Protein AF-A0A9W3ALM2-F1 (afdb_monomer)

Organism: Biomphalaria glabrata (NCBI:txid6526)

Solvent-accessible surface area (backbone atoms only — not comparable to full-atom values): 6480 Å² total; per-residue (Å²): 86,79,39,72,69,48,78,42,68,68,46,80,40,71,68,48,78,40,70,44,38,39,30,51,30,40,39,28,49,32,40,41,30,49,30,39,40,30,51,28,40,39,31,49,32,38,40,29,50,29,39,40,30,50,31,40,40,30,49,31,39,39,32,49,32,38,41,31,50,29,40,40,30,47,32,39,39,31,48,31,39,36,32,49,32,37,38,32,47,32,41,37,30,47,32,39,40,30,48,32,39,41,30,50,32,42,41,30,50,30,42,36,34,66,34,37,40,30,49,32,38,41,30,50,38,79,47,68,78,40,77,51,69,63,73,47,65,76,38,73,47,77,52,123

Radius of gyration: 14.18 Å; Cα contacts (8 Å, |Δi|>4): 458; chains: 1; bounding box: 38×23×38 Å

Foldseek 3Di:
DEEAEAEEAEDAEAEAEEQEAEYAYYAYAYYEYAYYEYQEYEYAYYHYAEYEYAEYAYAYYEYAEAEYAEYEYAEYEYAEYEYAEYAYAYYHYAYAEYAEYAYAEAYYAEHEYQDAEYAEYHYAYYYYNYYDYDHDYNYYDHND

Sequence (144 aa):
MICDTMICDTMICDTIICDTVICDTIICDTMICDTIICDTIICDTVICDTIICDTIICDTVIFDTMICDTVICDTMICDTMRCDTVICDTMRCDTMICDTVICDTMIYDTIRCDTMICDTVICDTMVCDTARKEVRFKFCITQC

Structure (mmCIF, N/CA/C/O backbone):
data_AF-A0A9W3ALM2-F1
#
_entry.id   AF-A0A9W3ALM2-F1
#
loop_
_atom_site.group_PDB
_atom_site.id
_atom_site.type_symbol
_atom_site.label_atom_id
_atom_site.label_alt_id
_atom_site.label_comp_id
_atom_site.label_asym_id
_atom_site.label_entity_id
_atom_site.label_seq_id
_atom_site.pdbx_PDB_ins_code
_atom_site.Cartn_x
_atom_site.Cartn_y
_atom_site.Cartn_z
_atom_site.occupancy
_atom_site.B_iso_or_equiv
_atom_site.auth_seq_id
_atom_site.auth_comp_id
_atom_site.auth_asym_id
_atom_site.auth_atom_id
_atom_site.pdbx_PDB_model_num
ATOM 1 N N . MET A 1 1 ? 3.581 5.998 -13.821 1.00 80.38 1 MET A N 1
ATOM 2 C CA . MET A 1 1 ? 4.117 4.668 -14.181 1.00 80.38 1 MET A CA 1
ATOM 3 C C . MET A 1 1 ? 2.951 3.769 -14.550 1.00 80.38 1 MET A C 1
ATOM 5 O O . MET A 1 1 ? 1.976 3.785 -13.819 1.00 80.38 1 MET A O 1
ATOM 9 N N . ILE A 1 2 ? 3.018 3.050 -15.673 1.00 88.94 2 ILE A N 1
ATOM 10 C CA . ILE A 1 2 ? 1.981 2.080 -16.062 1.00 88.94 2 ILE A CA 1
ATOM 11 C C . ILE A 1 2 ? 2.661 0.729 -16.254 1.00 88.94 2 ILE A C 1
ATOM 13 O O . ILE A 1 2 ? 3.680 0.679 -16.951 1.00 88.94 2 ILE A O 1
ATOM 17 N N . CYS A 1 3 ? 2.147 -0.325 -15.625 1.00 89.19 3 CYS A N 1
ATOM 18 C CA . CYS A 1 3 ? 2.712 -1.661 -15.745 1.00 89.19 3 CYS A CA 1
ATOM 19 C C . CYS A 1 3 ? 1.645 -2.760 -15.750 1.00 89.19 3 CYS A C 1
ATOM 21 O O . CYS A 1 3 ? 0.935 -2.931 -14.775 1.00 89.19 3 CYS A O 1
ATOM 23 N N . ASP A 1 4 ? 1.563 -3.556 -16.816 1.00 90.62 4 ASP A N 1
ATOM 24 C CA . ASP A 1 4 ? 0.608 -4.675 -16.842 1.00 90.62 4 ASP A CA 1
ATOM 25 C C . ASP A 1 4 ? 0.984 -5.711 -15.768 1.00 90.62 4 ASP A C 1
ATOM 27 O O . ASP A 1 4 ? 0.171 -6.163 -14.971 1.00 90.62 4 ASP A O 1
ATOM 31 N N . THR A 1 5 ? 2.259 -6.094 -15.698 1.00 92.56 5 THR A N 1
ATOM 32 C CA . THR A 1 5 ? 2.726 -7.039 -14.681 1.00 92.56 5 THR A CA 1
ATOM 33 C C . THR A 1 5 ? 4.163 -6.744 -14.287 1.00 92.56 5 THR A C 1
ATOM 35 O O . THR A 1 5 ? 5.049 -6.654 -15.140 1.00 92.56 5 THR A O 1
ATOM 38 N N . MET A 1 6 ? 4.404 -6.641 -12.985 1.00 90.62 6 MET A N 1
ATOM 39 C CA . MET A 1 6 ? 5.727 -6.572 -12.381 1.00 90.62 6 MET A CA 1
ATOM 40 C C . MET A 1 6 ? 5.935 -7.803 -11.500 1.00 90.62 6 MET A C 1
ATOM 42 O O . MET A 1 6 ? 5.142 -8.056 -10.599 1.00 90.62 6 MET A O 1
ATOM 46 N N . ILE A 1 7 ? 7.009 -8.554 -11.753 1.00 93.25 7 ILE A N 1
ATOM 47 C CA . ILE A 1 7 ? 7.437 -9.666 -10.898 1.00 93.25 7 ILE A CA 1
ATOM 48 C C . ILE A 1 7 ? 8.891 -9.434 -10.516 1.00 93.25 7 ILE A C 1
ATOM 50 O O . ILE A 1 7 ? 9.730 -9.250 -11.405 1.00 93.25 7 ILE A O 1
ATOM 54 N N . CYS A 1 8 ? 9.191 -9.433 -9.221 1.00 91.19 8 CYS A N 1
ATOM 55 C CA . CYS A 1 8 ? 10.543 -9.197 -8.738 1.00 91.19 8 CYS A CA 1
ATOM 56 C C . CYS A 1 8 ? 10.832 -9.882 -7.401 1.00 91.19 8 CYS A C 1
ATOM 58 O O . CYS A 1 8 ? 10.010 -9.849 -6.504 1.00 91.19 8 CYS A O 1
ATOM 60 N N . ASP A 1 9 ? 12.027 -10.440 -7.214 1.00 94.19 9 ASP A N 1
ATOM 61 C CA . ASP A 1 9 ? 12.402 -10.962 -5.889 1.00 94.19 9 ASP A CA 1
ATOM 62 C C . ASP A 1 9 ? 12.575 -9.794 -4.898 1.00 94.19 9 ASP A C 1
ATOM 64 O O . ASP A 1 9 ? 12.051 -9.785 -3.786 1.00 94.19 9 ASP A O 1
ATOM 68 N N . THR A 1 10 ? 13.293 -8.751 -5.323 1.00 93.94 10 THR A N 1
ATOM 69 C CA . THR A 1 10 ? 13.536 -7.566 -4.501 1.00 93.94 10 THR A CA 1
ATOM 70 C C . THR A 1 10 ? 13.480 -6.296 -5.335 1.00 93.94 10 THR A C 1
ATOM 72 O O . THR A 1 10 ? 14.113 -6.194 -6.389 1.00 93.94 10 THR A O 1
ATOM 75 N N . MET A 1 11 ? 12.788 -5.292 -4.812 1.00 91.94 11 MET A N 1
ATOM 76 C CA . MET A 1 11 ? 12.734 -3.934 -5.342 1.00 91.94 11 MET A CA 1
ATOM 77 C C . MET A 1 11 ? 13.116 -2.940 -4.247 1.00 91.94 11 MET A C 1
ATOM 79 O O . MET A 1 11 ? 12.540 -2.937 -3.163 1.00 91.94 11 MET A O 1
ATOM 83 N N . ILE A 1 12 ? 14.123 -2.114 -4.534 1.00 93.25 12 ILE A N 1
ATOM 84 C CA . ILE A 1 12 ? 14.650 -1.103 -3.614 1.00 93.25 12 ILE A CA 1
ATOM 85 C C . ILE A 1 12 ? 14.607 0.240 -4.325 1.00 93.25 12 ILE A C 1
ATOM 87 O O . ILE A 1 12 ? 15.116 0.359 -5.443 1.00 93.25 12 ILE A O 1
ATOM 91 N N . CYS A 1 13 ? 13.992 1.236 -3.699 1.00 90.81 13 CYS A N 1
ATOM 92 C CA . CYS A 1 13 ? 13.882 2.584 -4.242 1.00 90.81 13 CYS A CA 1
ATOM 93 C C . CYS A 1 13 ? 14.052 3.625 -3.135 1.00 90.81 13 CYS A C 1
ATOM 95 O O . CYS A 1 13 ? 13.237 3.689 -2.228 1.00 90.81 13 CYS A O 1
ATOM 97 N N . ASP A 1 14 ? 15.040 4.511 -3.243 1.00 91.81 14 ASP A N 1
ATOM 98 C CA . ASP A 1 14 ? 15.180 5.602 -2.268 1.00 91.81 14 ASP A CA 1
ATOM 99 C C . ASP A 1 14 ? 13.978 6.560 -2.353 1.00 91.81 14 ASP A C 1
ATOM 101 O O . ASP A 1 14 ? 13.401 6.984 -1.358 1.00 91.81 14 ASP A O 1
ATOM 105 N N . THR A 1 15 ? 13.564 6.940 -3.563 1.00 92.44 15 THR A N 1
ATOM 106 C CA . THR A 1 15 ? 12.455 7.883 -3.734 1.00 92.44 15 THR A CA 1
ATOM 107 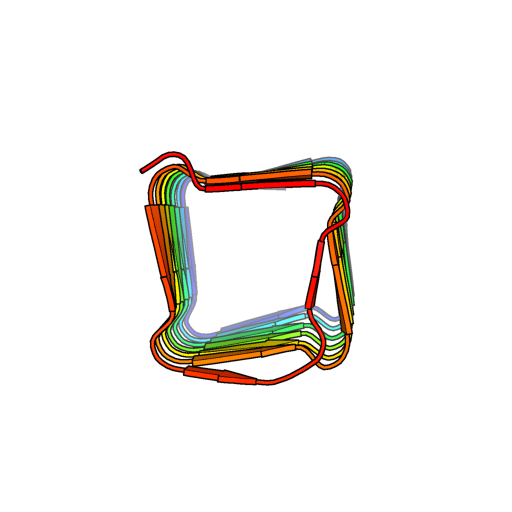C C . THR A 1 15 ? 11.677 7.608 -5.010 1.00 92.44 15 THR A C 1
ATOM 109 O O . THR A 1 15 ? 12.250 7.542 -6.098 1.00 92.44 15 THR A O 1
ATOM 112 N N . ILE A 1 16 ? 10.356 7.516 -4.881 1.00 90.69 16 ILE A N 1
ATOM 113 C CA . ILE A 1 16 ? 9.404 7.436 -5.987 1.00 90.69 16 ILE A CA 1
ATOM 114 C C . ILE A 1 16 ? 8.495 8.661 -5.905 1.00 90.69 16 ILE A C 1
ATOM 116 O O . ILE A 1 16 ? 7.802 8.856 -4.911 1.00 90.69 16 ILE A O 1
ATOM 120 N N . ILE A 1 17 ? 8.497 9.485 -6.955 1.00 93.12 17 ILE A N 1
ATOM 121 C CA . ILE A 1 17 ? 7.578 10.621 -7.102 1.00 93.12 17 ILE A CA 1
ATOM 122 C C . ILE A 1 17 ? 6.878 10.477 -8.446 1.00 93.12 17 ILE A C 1
ATOM 124 O O . ILE A 1 17 ? 7.546 10.447 -9.484 1.00 93.12 17 ILE A O 1
ATOM 128 N N . CYS A 1 18 ? 5.555 10.351 -8.437 1.00 91.00 18 CYS A N 1
ATOM 129 C CA . CYS A 1 18 ? 4.755 10.145 -9.643 1.00 91.00 18 CYS A CA 1
ATOM 130 C C . CYS A 1 18 ? 3.359 10.747 -9.480 1.00 91.00 18 CYS A C 1
ATOM 132 O O . CYS A 1 18 ? 2.705 10.463 -8.494 1.00 91.00 18 CYS A O 1
ATOM 134 N N . ASP A 1 19 ? 2.836 11.445 -10.487 1.00 94.06 19 ASP A N 1
ATOM 135 C CA . ASP A 1 19 ? 1.425 11.869 -10.453 1.00 94.06 19 ASP A CA 1
ATOM 136 C C . ASP A 1 19 ? 0.496 10.641 -10.391 1.00 94.06 19 ASP A C 1
ATOM 138 O O . ASP A 1 19 ? -0.440 10.566 -9.607 1.00 94.06 19 ASP A O 1
ATOM 142 N N . THR A 1 20 ? 0.770 9.628 -11.216 1.00 92.94 20 THR A N 1
ATOM 143 C CA . THR A 1 20 ? -0.065 8.423 -11.325 1.00 92.94 20 THR A CA 1
ATOM 144 C C . THR A 1 20 ? 0.775 7.161 -11.440 1.00 92.94 20 THR A C 1
ATOM 146 O O . THR A 1 20 ? 1.717 7.089 -12.240 1.00 92.94 20 THR A O 1
ATOM 149 N N . VAL A 1 21 ? 0.397 6.133 -10.686 1.00 93.00 21 VAL A N 1
ATOM 150 C CA . VAL A 1 21 ? 0.873 4.753 -10.810 1.00 93.00 21 VAL A CA 1
ATOM 151 C C . VAL A 1 21 ? -0.330 3.860 -11.092 1.00 93.00 21 VAL A C 1
ATOM 153 O O . VAL A 1 21 ? -1.306 3.902 -10.352 1.00 93.00 21 VAL A O 1
ATOM 156 N N . ILE A 1 22 ? -0.271 3.084 -12.173 1.00 94.25 22 ILE A N 1
ATOM 157 C CA . ILE A 1 22 ? -1.317 2.134 -12.562 1.00 94.25 22 ILE A CA 1
ATOM 158 C C . ILE A 1 22 ? -0.653 0.793 -12.842 1.00 94.25 22 ILE A C 1
ATOM 160 O O . ILE A 1 22 ? 0.213 0.739 -13.719 1.00 94.25 22 ILE A O 1
ATOM 164 N N . CYS A 1 23 ? -1.041 -0.267 -12.139 1.00 93.56 23 CYS A N 1
ATOM 165 C CA . CYS A 1 23 ? -0.533 -1.600 -12.437 1.00 93.56 23 CYS A CA 1
ATOM 166 C C . CYS A 1 23 ? -1.570 -2.711 -12.258 1.00 93.56 23 CYS A C 1
ATOM 168 O O . CYS A 1 23 ? -2.157 -2.817 -11.190 1.00 93.56 23 CYS A O 1
ATOM 170 N N . ASP A 1 24 ? -1.732 -3.604 -13.238 1.00 94.38 24 ASP A N 1
ATOM 171 C CA . ASP A 1 24 ? -2.704 -4.700 -13.087 1.00 94.38 24 ASP A CA 1
ATOM 172 C C . ASP A 1 24 ? -2.195 -5.712 -12.049 1.00 94.38 24 ASP A C 1
ATOM 174 O O . ASP A 1 24 ? -2.937 -6.193 -11.198 1.00 94.38 24 ASP A O 1
ATOM 178 N N . THR A 1 25 ? -0.905 -6.059 -12.075 1.00 94.25 25 THR A N 1
ATOM 179 C CA . THR A 1 25 ? -0.348 -7.024 -11.117 1.00 94.25 25 THR A CA 1
ATOM 180 C C . THR A 1 25 ? 1.066 -6.669 -10.675 1.00 94.25 25 THR A C 1
ATOM 182 O O . THR A 1 25 ? 1.963 -6.468 -11.494 1.00 94.25 25 THR A O 1
ATOM 185 N N . ILE A 1 26 ? 1.288 -6.664 -9.362 1.00 93.81 26 ILE A N 1
ATOM 186 C CA . ILE A 1 26 ? 2.602 -6.548 -8.728 1.00 93.81 26 ILE A CA 1
ATOM 187 C C . ILE A 1 26 ? 2.798 -7.765 -7.826 1.00 93.81 26 ILE A C 1
ATOM 189 O O . ILE A 1 26 ? 1.986 -8.008 -6.937 1.00 93.81 26 ILE A O 1
ATOM 193 N N . ILE A 1 27 ? 3.869 -8.523 -8.055 1.00 95.12 27 ILE A N 1
ATOM 194 C CA . ILE A 1 27 ? 4.262 -9.654 -7.209 1.00 95.12 27 ILE A CA 1
ATOM 195 C C . ILE A 1 27 ? 5.724 -9.489 -6.835 1.00 95.12 27 ILE A C 1
ATOM 197 O O . ILE A 1 27 ? 6.577 -9.602 -7.721 1.00 95.12 27 ILE A O 1
ATOM 201 N N . CYS A 1 28 ? 6.020 -9.265 -5.555 1.00 93.31 28 CYS A N 1
ATOM 202 C CA . CYS A 1 28 ? 7.408 -9.230 -5.115 1.00 93.31 28 CYS A CA 1
ATOM 203 C C . CYS A 1 28 ? 7.651 -9.774 -3.710 1.00 93.31 28 CYS A C 1
ATOM 205 O O . CYS A 1 28 ? 6.927 -9.427 -2.787 1.00 93.31 28 CYS A O 1
ATOM 207 N N . ASP A 1 29 ? 8.728 -10.540 -3.508 1.00 95.31 29 ASP A N 1
ATOM 208 C CA . ASP A 1 29 ? 9.042 -11.061 -2.168 1.00 95.31 29 ASP A CA 1
ATOM 209 C C . ASP A 1 29 ? 9.380 -9.899 -1.218 1.00 95.31 29 ASP A C 1
ATOM 211 O O . ASP A 1 29 ? 8.929 -9.841 -0.078 1.00 95.31 29 ASP A O 1
ATOM 215 N N . THR A 1 30 ? 10.162 -8.921 -1.687 1.00 94.88 30 THR A N 1
ATOM 216 C CA . THR A 1 30 ? 10.575 -7.771 -0.867 1.00 94.88 30 THR A CA 1
ATOM 217 C C . THR A 1 30 ? 10.502 -6.441 -1.603 1.00 94.88 30 THR A C 1
ATOM 219 O O . THR A 1 30 ? 11.183 -6.228 -2.604 1.00 94.88 30 THR A O 1
ATOM 222 N N . MET A 1 31 ? 9.755 -5.497 -1.037 1.00 93.88 31 MET A N 1
ATOM 223 C CA . MET A 1 31 ? 9.718 -4.095 -1.446 1.00 93.88 31 MET A CA 1
ATOM 224 C C . MET A 1 31 ? 10.267 -3.212 -0.327 1.00 93.88 31 MET A C 1
ATOM 226 O O . MET A 1 31 ? 9.771 -3.248 0.796 1.00 93.88 31 MET A O 1
ATOM 230 N N . ILE A 1 32 ? 11.280 -2.406 -0.639 1.00 94.75 32 ILE A N 1
ATOM 231 C CA . ILE A 1 32 ? 11.867 -1.431 0.286 1.00 94.75 32 ILE A CA 1
ATOM 232 C C . ILE A 1 32 ? 11.854 -0.062 -0.382 1.00 94.75 32 ILE A C 1
ATOM 234 O O . ILE A 1 32 ? 12.427 0.104 -1.463 1.00 94.75 32 ILE A O 1
ATOM 238 N N . CYS A 1 33 ? 11.199 0.916 0.240 1.00 93.56 33 CYS A N 1
ATOM 239 C CA . CYS A 1 33 ? 11.149 2.281 -0.274 1.00 93.56 33 CYS A CA 1
ATOM 240 C C . CYS A 1 33 ? 11.299 3.327 0.832 1.00 93.56 33 CYS A C 1
ATOM 242 O O . CYS A 1 33 ? 10.446 3.387 1.709 1.00 93.56 33 CYS A O 1
ATOM 244 N N . ASP A 1 34 ? 12.294 4.215 0.775 1.00 93.44 34 ASP A N 1
ATOM 245 C CA . ASP A 1 34 ? 12.399 5.249 1.820 1.00 93.44 34 ASP A CA 1
ATOM 246 C C . ASP A 1 34 ? 11.250 6.261 1.675 1.00 93.44 34 ASP A C 1
ATOM 248 O O . ASP A 1 34 ? 10.593 6.639 2.641 1.00 93.44 34 ASP A O 1
ATOM 252 N N . THR A 1 35 ? 10.954 6.719 0.456 1.00 94.19 35 THR A N 1
ATOM 253 C CA . THR A 1 35 ? 9.874 7.692 0.236 1.00 94.19 35 THR A CA 1
ATOM 254 C C . THR A 1 35 ? 9.071 7.410 -1.025 1.00 94.19 35 THR A C 1
ATOM 256 O O . THR A 1 35 ? 9.615 7.329 -2.125 1.00 94.19 35 THR A O 1
ATOM 259 N N . ILE A 1 36 ? 7.750 7.347 -0.876 1.00 94.00 36 ILE A N 1
ATOM 260 C CA . ILE A 1 36 ? 6.784 7.277 -1.972 1.00 94.00 36 ILE A CA 1
ATOM 261 C C . ILE A 1 36 ? 5.846 8.477 -1.861 1.00 94.00 36 ILE A C 1
ATOM 263 O O . ILE A 1 36 ? 5.180 8.660 -0.845 1.00 94.00 36 ILE A O 1
ATOM 267 N N . ILE A 1 37 ? 5.790 9.288 -2.916 1.00 95.12 37 ILE A N 1
ATOM 268 C CA . ILE A 1 37 ? 4.842 10.397 -3.047 1.00 95.12 37 ILE A CA 1
ATOM 269 C C . ILE A 1 37 ? 4.110 10.225 -4.370 1.00 95.12 37 ILE A C 1
ATOM 271 O O . ILE A 1 37 ? 4.736 10.278 -5.432 1.00 95.12 37 ILE A O 1
ATOM 275 N N . CYS A 1 38 ? 2.802 9.988 -4.318 1.00 93.62 38 CYS A N 1
ATOM 276 C CA . CYS A 1 38 ? 1.996 9.829 -5.524 1.00 93.62 38 CYS A CA 1
ATOM 277 C C . CYS A 1 38 ? 0.619 10.469 -5.395 1.00 93.62 38 CYS A C 1
ATOM 279 O O . CYS A 1 38 ? -0.071 10.188 -4.426 1.00 93.62 38 CYS A O 1
ATOM 281 N N . ASP A 1 39 ? 0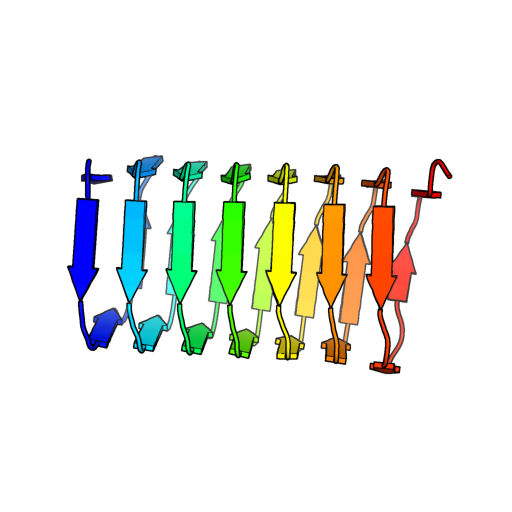.153 11.230 -6.387 1.00 95.31 39 ASP A N 1
ATOM 282 C CA . ASP A 1 39 ? -1.225 11.749 -6.322 1.00 95.31 39 ASP A CA 1
ATOM 283 C C . ASP A 1 39 ? -2.223 10.586 -6.434 1.00 95.31 39 ASP A C 1
ATOM 285 O O . ASP A 1 39 ? -3.255 10.549 -5.769 1.00 95.31 39 ASP A O 1
ATOM 289 N N . THR A 1 40 ? -1.942 9.592 -7.278 1.00 94.81 40 THR A N 1
ATOM 290 C CA . THR A 1 40 ? -2.840 8.447 -7.454 1.00 94.81 40 THR A CA 1
ATOM 291 C C . THR A 1 40 ? -2.089 7.138 -7.670 1.00 94.81 40 THR A C 1
ATOM 293 O O . THR A 1 40 ? -1.223 7.038 -8.539 1.00 94.81 40 THR A O 1
ATOM 296 N N . ILE A 1 41 ? -2.480 6.108 -6.921 1.00 95.00 41 ILE A N 1
ATOM 297 C CA . ILE A 1 41 ? -2.052 4.719 -7.102 1.00 95.00 41 ILE A CA 1
ATOM 298 C C . ILE A 1 41 ? -3.289 3.864 -7.368 1.00 95.00 41 ILE A C 1
ATOM 300 O O . ILE A 1 41 ? -4.255 3.920 -6.610 1.00 95.00 41 ILE A O 1
ATOM 304 N N . ILE A 1 42 ? -3.255 3.077 -8.441 1.00 95.31 42 ILE A N 1
ATOM 305 C CA . ILE A 1 42 ? -4.296 2.112 -8.798 1.00 95.31 42 ILE A CA 1
ATOM 306 C C . ILE A 1 42 ? -3.612 0.786 -9.102 1.00 95.31 42 ILE A C 1
ATOM 308 O O . ILE A 1 42 ? -2.822 0.726 -10.047 1.00 95.31 42 ILE A O 1
ATOM 312 N N . CYS A 1 43 ? -3.924 -0.265 -8.345 1.00 94.69 43 CYS A N 1
ATOM 313 C CA . CYS A 1 43 ? -3.512 -1.610 -8.734 1.00 94.69 43 CYS A CA 1
ATOM 314 C C . CYS A 1 43 ? -4.616 -2.652 -8.552 1.00 94.69 43 CYS A C 1
ATOM 316 O O . CYS A 1 43 ? -5.238 -2.706 -7.496 1.00 94.69 43 CYS A O 1
ATOM 318 N N . ASP A 1 44 ? -4.798 -3.544 -9.525 1.00 94.94 44 ASP A N 1
ATOM 319 C CA . ASP A 1 44 ? -5.806 -4.606 -9.394 1.00 94.94 44 ASP A CA 1
ATOM 320 C C . ASP A 1 44 ? -5.317 -5.679 -8.404 1.00 94.94 44 ASP A C 1
ATOM 322 O O . ASP A 1 44 ? -6.048 -6.137 -7.525 1.00 94.94 44 ASP A O 1
ATOM 326 N N . THR A 1 45 ? -4.048 -6.081 -8.495 1.00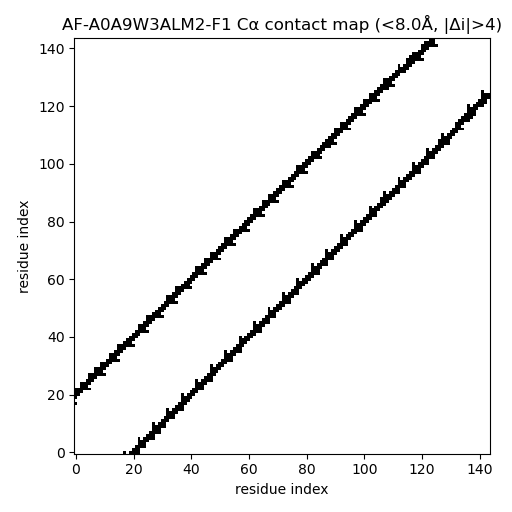 95.50 45 THR A N 1
ATOM 327 C CA . THR A 1 45 ? -3.473 -7.092 -7.599 1.00 95.50 45 THR A CA 1
ATOM 328 C C . THR A 1 45 ? -2.080 -6.711 -7.121 1.00 95.50 45 THR A C 1
ATOM 330 O O . THR A 1 45 ? -1.171 -6.474 -7.918 1.00 95.50 45 THR A O 1
ATOM 333 N N . VAL A 1 46 ? -1.886 -6.728 -5.804 1.00 95.50 46 VAL A N 1
ATOM 334 C CA . VAL A 1 46 ? -0.578 -6.601 -5.154 1.00 95.50 46 VAL A CA 1
ATOM 335 C C . VAL A 1 46 ? -0.374 -7.785 -4.219 1.00 95.50 46 VAL A C 1
ATOM 337 O O . VAL A 1 46 ? -1.174 -7.999 -3.309 1.00 95.50 46 VAL A O 1
ATOM 340 N N . ILE A 1 47 ? 0.693 -8.549 -4.441 1.00 96.06 47 ILE A N 1
ATOM 341 C CA . ILE A 1 47 ? 1.099 -9.665 -3.585 1.00 96.06 47 ILE A CA 1
ATOM 342 C C . ILE A 1 47 ? 2.552 -9.450 -3.180 1.00 96.06 47 ILE A C 1
ATOM 344 O O . ILE A 1 47 ? 3.435 -9.480 -4.038 1.00 96.06 47 ILE A O 1
ATOM 348 N N . CYS A 1 48 ? 2.800 -9.252 -1.887 1.00 95.00 48 CYS A N 1
ATOM 349 C CA . CYS A 1 48 ? 4.158 -9.069 -1.389 1.00 95.00 48 CYS A CA 1
ATOM 350 C C . CYS A 1 48 ? 4.413 -9.801 -0.073 1.00 95.00 48 CYS A C 1
ATOM 352 O O . CYS A 1 48 ? 3.682 -9.586 0.887 1.00 95.00 48 CYS A O 1
ATOM 354 N N . ASP A 1 49 ? 5.504 -10.557 0.049 1.00 95.75 49 ASP A N 1
ATOM 355 C CA . ASP A 1 49 ? 5.828 -11.163 1.351 1.00 95.75 49 ASP A CA 1
ATOM 356 C C . ASP A 1 49 ? 6.215 -10.065 2.355 1.00 95.75 49 ASP A C 1
ATOM 358 O O . ASP A 1 49 ? 5.802 -10.065 3.513 1.00 95.75 49 ASP A O 1
ATOM 362 N N . THR A 1 50 ? 7.017 -9.084 1.939 1.00 95.69 50 THR A N 1
ATOM 363 C CA . THR A 1 50 ? 7.444 -7.994 2.821 1.00 95.69 50 THR A CA 1
ATOM 364 C C . THR A 1 50 ? 7.457 -6.643 2.117 1.00 95.69 50 THR A C 1
ATOM 366 O O . THR A 1 50 ? 8.119 -6.460 1.097 1.00 95.69 50 THR A O 1
ATOM 369 N N . ILE A 1 51 ? 6.794 -5.660 2.724 1.00 95.31 51 ILE A N 1
ATOM 370 C CA . ILE A 1 51 ? 6.850 -4.248 2.340 1.00 95.31 51 ILE A CA 1
ATOM 371 C C . ILE A 1 51 ? 7.428 -3.443 3.503 1.00 95.31 51 ILE A C 1
ATOM 373 O O . ILE A 1 51 ? 6.936 -3.521 4.630 1.00 95.31 51 ILE A O 1
ATOM 377 N N . ILE A 1 52 ? 8.464 -2.654 3.230 1.00 95.31 52 ILE A N 1
ATOM 378 C CA . ILE A 1 52 ? 9.073 -1.725 4.183 1.00 95.31 52 ILE A CA 1
ATOM 379 C C . ILE A 1 52 ? 9.097 -0.343 3.549 1.00 95.31 52 ILE A C 1
ATOM 381 O O . ILE A 1 52 ? 9.699 -0.164 2.487 1.00 95.31 52 ILE A O 1
ATOM 385 N N . CYS A 1 53 ? 8.461 0.633 4.195 1.00 94.56 53 CYS A N 1
ATOM 386 C CA . CYS A 1 53 ? 8.516 2.015 3.736 1.00 94.56 53 CYS A CA 1
ATOM 387 C C . CYS A 1 53 ? 8.694 3.019 4.872 1.00 94.56 53 CYS A C 1
ATOM 389 O O . CYS A 1 53 ? 7.925 2.996 5.826 1.00 94.56 53 CYS A O 1
ATOM 391 N N . ASP A 1 54 ? 9.619 3.969 4.754 1.00 94.94 54 ASP A N 1
ATOM 392 C CA . ASP A 1 54 ? 9.732 4.999 5.797 1.00 94.94 54 ASP A CA 1
ATOM 393 C C . ASP A 1 54 ? 8.585 6.012 5.662 1.00 94.94 54 ASP A C 1
ATOM 395 O O . ASP A 1 54 ? 7.934 6.387 6.637 1.00 94.94 54 ASP A O 1
ATOM 399 N N . THR A 1 55 ? 8.287 6.470 4.444 1.00 95.06 55 THR A N 1
ATOM 400 C CA . THR A 1 55 ? 7.210 7.441 4.206 1.00 95.06 55 THR A CA 1
ATOM 401 C C . THR A 1 55 ? 6.415 7.126 2.947 1.00 95.06 55 THR A C 1
ATOM 403 O O . THR A 1 55 ? 6.969 7.020 1.855 1.00 95.06 55 THR A O 1
ATOM 406 N N . ILE A 1 56 ? 5.092 7.062 3.094 1.00 95.31 56 ILE A N 1
ATOM 407 C CA . ILE A 1 56 ? 4.130 6.983 1.994 1.00 95.31 56 ILE A CA 1
ATOM 408 C C . ILE A 1 56 ? 3.157 8.154 2.125 1.00 95.31 56 ILE A C 1
ATOM 410 O O . ILE A 1 56 ? 2.497 8.304 3.155 1.00 95.31 56 ILE A O 1
ATOM 414 N N . ILE A 1 57 ? 3.066 8.976 1.083 1.00 95.44 57 ILE A N 1
ATOM 415 C CA . ILE A 1 57 ? 2.094 10.065 0.973 1.00 95.44 57 ILE A CA 1
ATOM 416 C C . ILE A 1 57 ? 1.351 9.900 -0.346 1.00 95.44 57 ILE A C 1
ATOM 418 O O . ILE A 1 57 ? 1.971 9.951 -1.414 1.00 95.44 57 ILE A O 1
ATOM 422 N N . CYS A 1 58 ? 0.036 9.704 -0.278 1.00 94.75 58 CYS A N 1
ATOM 423 C CA . CYS A 1 58 ? -0.785 9.594 -1.477 1.00 94.75 58 CYS A CA 1
ATOM 424 C C . CYS A 1 58 ? -2.132 10.299 -1.359 1.00 94.75 58 CYS A C 1
ATOM 426 O O . CYS A 1 58 ? -2.817 10.125 -0.360 1.00 94.75 58 CYS A O 1
ATOM 428 N N . ASP A 1 59 ? -2.583 11.010 -2.391 1.00 95.31 59 ASP A N 1
ATOM 429 C CA . ASP A 1 59 ? -3.931 11.595 -2.335 1.00 95.31 59 ASP A CA 1
ATOM 430 C C . ASP A 1 59 ? -4.985 10.492 -2.518 1.00 95.31 59 ASP A C 1
ATOM 432 O O . ASP A 1 59 ? -5.984 10.421 -1.804 1.00 95.31 59 ASP A O 1
ATOM 436 N N . THR A 1 60 ? -4.778 9.585 -3.473 1.00 95.56 60 THR A N 1
ATOM 437 C CA . THR A 1 60 ? -5.712 8.486 -3.742 1.00 95.56 60 THR A CA 1
ATOM 438 C C . THR A 1 60 ? -4.990 7.161 -3.927 1.00 95.56 60 THR A C 1
ATOM 440 O O . THR A 1 60 ? -4.061 7.044 -4.723 1.00 95.56 60 THR A O 1
ATOM 443 N N . VAL A 1 61 ? -5.470 6.137 -3.230 1.00 95.44 61 VAL A N 1
ATOM 444 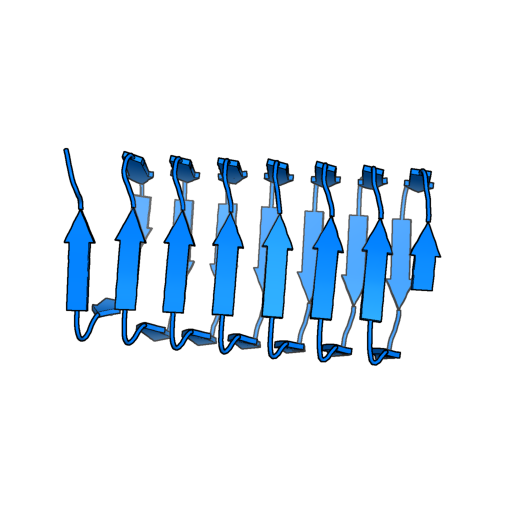C CA . VAL A 1 61 ? -4.989 4.762 -3.336 1.00 95.44 61 VAL A CA 1
ATOM 445 C C . VAL A 1 61 ? -6.178 3.840 -3.569 1.00 95.44 61 VAL A C 1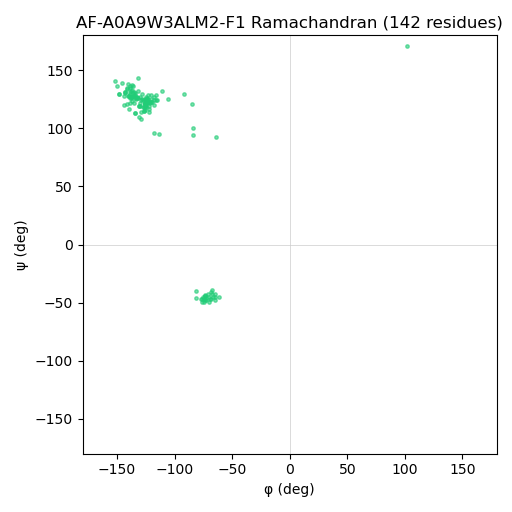
ATOM 447 O O . VAL A 1 61 ? -7.147 3.865 -2.806 1.00 95.44 61 VAL A O 1
ATOM 450 N N . ILE A 1 62 ? -6.117 3.049 -4.639 1.00 95.38 62 ILE A N 1
ATOM 451 C CA . ILE A 1 62 ? -7.163 2.106 -5.034 1.00 95.38 62 ILE A CA 1
ATOM 452 C C . ILE A 1 62 ? -6.538 0.735 -5.266 1.00 95.38 62 ILE A C 1
ATOM 454 O O . ILE A 1 62 ? -5.628 0.605 -6.088 1.00 95.38 62 ILE A O 1
ATOM 458 N N . PHE A 1 63 ? -7.062 -0.272 -4.570 1.00 94.56 63 PHE A N 1
ATOM 459 C CA . PHE A 1 63 ? -6.684 -1.665 -4.766 1.00 94.56 63 PHE A CA 1
ATOM 460 C C . PHE A 1 63 ? -7.902 -2.575 -4.884 1.00 94.56 63 PHE A C 1
ATOM 462 O O . PHE A 1 63 ? -8.763 -2.550 -4.010 1.00 94.56 63 PHE A O 1
ATOM 469 N N . ASP A 1 64 ? -7.947 -3.454 -5.881 1.00 94.88 64 ASP A N 1
ATOM 470 C CA . ASP A 1 64 ? -8.960 -4.519 -5.854 1.00 94.88 64 ASP A CA 1
ATOM 471 C C . ASP A 1 64 ? -8.520 -5.600 -4.853 1.00 94.88 64 ASP A C 1
ATOM 473 O O . ASP A 1 64 ? -9.266 -6.012 -3.965 1.00 94.88 64 ASP A O 1
ATOM 477 N N . THR A 1 65 ? -7.256 -6.022 -4.926 1.00 95.69 65 THR A N 1
ATOM 478 C CA . THR A 1 65 ? -6.695 -7.029 -4.020 1.00 95.69 65 THR A CA 1
ATOM 479 C C . THR A 1 65 ? -5.289 -6.673 -3.554 1.00 95.69 65 THR A C 1
ATOM 481 O O . THR A 1 65 ? -4.380 -6.452 -4.353 1.00 95.69 65 THR A O 1
ATOM 484 N N . MET A 1 66 ? -5.096 -6.674 -2.237 1.00 95.56 66 MET A N 1
ATOM 485 C CA . MET A 1 66 ? -3.789 -6.578 -1.592 1.00 95.56 66 MET A CA 1
ATOM 486 C C . MET A 1 66 ? -3.602 -7.759 -0.642 1.00 95.56 66 MET A C 1
ATOM 488 O O . MET A 1 66 ? -4.411 -7.963 0.264 1.00 95.56 66 MET A O 1
ATOM 492 N N . ILE A 1 67 ? -2.521 -8.511 -0.830 1.00 96.00 67 ILE A N 1
ATOM 493 C CA . ILE A 1 67 ? -2.122 -9.611 0.047 1.00 96.00 67 ILE A CA 1
ATOM 494 C C . ILE A 1 67 ? -0.672 -9.392 0.459 1.00 96.00 67 ILE A C 1
ATOM 496 O O . ILE A 1 67 ? 0.213 -9.381 -0.397 1.00 96.00 67 ILE A O 1
ATOM 500 N N . CYS A 1 68 ? -0.432 -9.237 1.761 1.00 94.88 68 CYS A N 1
ATOM 501 C CA . CYS A 1 68 ? 0.918 -9.056 2.281 1.00 94.88 68 CYS A CA 1
ATOM 502 C C . CYS A 1 68 ? 1.182 -9.878 3.542 1.00 94.88 68 CYS A C 1
ATOM 504 O O . CYS A 1 68 ? 0.416 -9.770 4.493 1.00 94.88 68 CYS A O 1
ATOM 506 N N . ASP A 1 69 ? 2.304 -10.590 3.648 1.00 95.50 69 ASP A N 1
ATOM 507 C CA . ASP A 1 69 ? 2.626 -11.259 4.921 1.00 95.50 69 ASP A CA 1
ATOM 508 C C . ASP A 1 69 ? 3.066 -10.222 5.966 1.00 95.50 69 ASP A C 1
ATOM 510 O O . ASP A 1 69 ? 2.649 -10.239 7.125 1.00 95.50 69 ASP A O 1
ATOM 514 N N . THR A 1 70 ? 3.914 -9.269 5.575 1.00 95.12 70 THR A N 1
ATOM 515 C CA . THR A 1 70 ? 4.404 -8.223 6.478 1.00 95.12 70 THR A CA 1
ATOM 516 C C . THR A 1 70 ? 4.446 -6.859 5.807 1.00 95.12 70 THR A C 1
ATOM 518 O O . THR A 1 70 ? 5.073 -6.676 4.768 1.00 95.12 70 THR A O 1
ATOM 521 N N . VAL A 1 71 ? 3.861 -5.860 6.464 1.00 94.62 71 VAL A N 1
ATOM 522 C CA . VAL A 1 71 ? 3.988 -4.447 6.097 1.00 94.62 71 VAL A CA 1
ATOM 523 C C . VAL A 1 71 ? 4.516 -3.665 7.290 1.00 94.62 71 VAL A C 1
ATOM 525 O O . VAL A 1 71 ? 3.954 -3.707 8.388 1.00 94.62 71 VAL A O 1
ATOM 528 N N . ILE A 1 72 ? 5.606 -2.938 7.071 1.00 94.56 72 ILE A N 1
ATOM 529 C CA . ILE A 1 72 ? 6.214 -2.036 8.045 1.00 94.56 72 ILE A CA 1
ATOM 530 C C . ILE A 1 72 ? 6.269 -0.649 7.421 1.00 94.56 72 ILE A C 1
ATOM 532 O O . ILE A 1 72 ? 6.924 -0.465 6.396 1.00 94.56 72 ILE A O 1
ATOM 536 N N . CYS A 1 73 ? 5.602 0.324 8.041 1.00 93.44 73 CYS A N 1
ATOM 537 C CA . CYS A 1 73 ? 5.681 1.710 7.597 1.00 93.44 73 CYS A CA 1
ATOM 538 C C . CYS A 1 73 ? 5.859 2.696 8.746 1.00 93.44 73 CYS A C 1
ATOM 540 O O . CYS A 1 73 ? 5.031 2.721 9.650 1.00 93.44 73 CYS A O 1
ATOM 542 N N . ASP A 1 74 ? 6.854 3.576 8.703 1.00 93.31 74 ASP A N 1
ATOM 543 C CA . ASP A 1 74 ? 6.976 4.586 9.762 1.00 93.31 74 ASP A CA 1
ATOM 544 C C . ASP A 1 74 ? 5.840 5.615 9.643 1.00 93.31 74 ASP A C 1
ATOM 546 O O . ASP A 1 74 ? 5.113 5.873 10.605 1.00 93.31 74 ASP A O 1
ATOM 550 N N . THR A 1 75 ? 5.622 6.163 8.446 1.00 94.12 75 THR A N 1
ATOM 551 C CA . THR A 1 75 ? 4.545 7.128 8.190 1.00 94.12 75 THR A CA 1
ATOM 552 C C . THR A 1 75 ? 3.755 6.787 6.932 1.00 94.12 75 THR A C 1
ATOM 554 O O . THR A 1 75 ? 4.314 6.677 5.844 1.00 94.12 75 THR A O 1
ATOM 557 N N . MET A 1 76 ? 2.434 6.699 7.073 1.00 93.56 76 MET A N 1
ATOM 558 C CA . MET A 1 76 ? 1.478 6.603 5.972 1.00 93.56 76 MET A CA 1
ATOM 559 C C . MET A 1 76 ? 0.453 7.732 6.085 1.00 93.56 76 MET A C 1
ATOM 561 O O . MET A 1 76 ? -0.230 7.858 7.105 1.00 93.56 76 MET A O 1
ATOM 565 N N . ILE A 1 77 ? 0.339 8.542 5.035 1.00 94.19 77 ILE A N 1
ATOM 566 C CA . ILE A 1 77 ? -0.671 9.593 4.907 1.00 94.19 77 ILE A CA 1
ATOM 567 C C . ILE A 1 77 ? -1.420 9.372 3.601 1.00 94.19 77 ILE A C 1
ATOM 569 O O . ILE A 1 77 ? -0.803 9.383 2.533 1.00 94.19 77 ILE A O 1
ATOM 573 N N . CYS A 1 78 ? -2.736 9.179 3.685 1.00 93.44 78 CYS A N 1
ATOM 574 C CA . CYS A 1 78 ? -3.570 9.028 2.498 1.00 93.44 78 CYS A CA 1
ATOM 575 C C . CYS A 1 78 ? -4.901 9.773 2.600 1.00 93.44 78 CYS A C 1
ATOM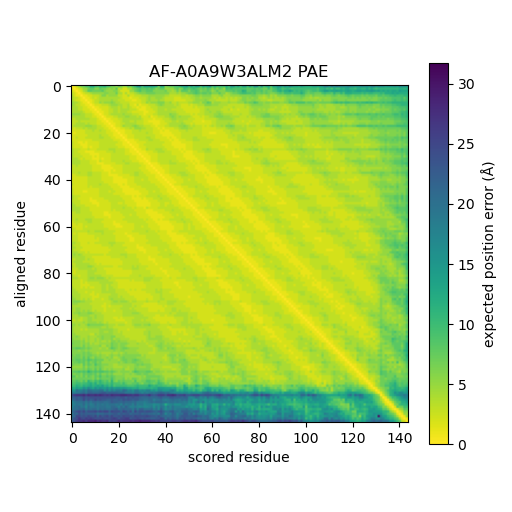 577 O O . CYS A 1 78 ? -5.668 9.506 3.519 1.00 93.44 78 CYS A O 1
ATOM 579 N N . ASP A 1 79 ? -5.246 10.635 1.645 1.00 93.56 79 ASP A N 1
ATOM 580 C CA . ASP A 1 79 ? -6.549 11.318 1.710 1.00 93.56 79 ASP A CA 1
ATOM 581 C C . ASP A 1 79 ? -7.691 10.317 1.471 1.00 93.56 79 ASP A C 1
ATOM 583 O O . ASP A 1 79 ? -8.668 10.256 2.221 1.00 93.56 79 ASP A O 1
ATOM 587 N N . THR A 1 80 ? -7.567 9.477 0.443 1.00 93.94 80 THR A N 1
ATOM 588 C CA . THR A 1 80 ? -8.562 8.445 0.131 1.00 93.94 80 THR A CA 1
ATOM 589 C C . THR A 1 80 ? -7.915 7.092 -0.116 1.00 93.94 80 THR A C 1
ATOM 591 O O . THR A 1 80 ? -7.079 6.939 -1.001 1.00 93.94 80 THR A O 1
ATOM 594 N N . MET A 1 81 ? -8.379 6.087 0.622 1.00 93.31 81 MET A N 1
ATOM 595 C CA . MET A 1 81 ? -8.031 4.680 0.447 1.00 93.31 81 MET A CA 1
ATOM 596 C C . MET A 1 81 ? -9.297 3.895 0.107 1.00 93.31 81 MET A C 1
ATOM 598 O O . MET A 1 81 ? -10.283 3.947 0.850 1.00 93.31 81 MET A O 1
ATOM 602 N N . ARG A 1 82 ? -9.284 3.180 -1.018 1.00 94.31 82 ARG A N 1
ATOM 603 C CA . ARG A 1 82 ? -10.363 2.276 -1.428 1.00 94.31 82 ARG A CA 1
ATOM 604 C C . ARG A 1 82 ? -9.801 0.895 -1.705 1.00 94.31 82 ARG A C 1
ATOM 606 O O . ARG A 1 82 ? -8.949 0.774 -2.581 1.00 94.31 82 ARG A O 1
ATOM 613 N N . CYS A 1 83 ? -10.299 -0.116 -1.002 1.00 92.50 83 CYS A N 1
ATOM 614 C CA . CYS A 1 83 ? -9.849 -1.483 -1.223 1.00 92.50 83 CYS A CA 1
ATOM 615 C C . CYS A 1 83 ? -11.002 -2.488 -1.238 1.00 92.50 83 CYS A C 1
ATOM 617 O O . CYS A 1 83 ? -11.733 -2.568 -0.258 1.00 92.50 83 CYS A O 1
ATOM 619 N N . ASP A 1 84 ? -11.129 -3.328 -2.260 1.00 93.06 84 ASP A N 1
ATOM 620 C CA . ASP A 1 84 ? -12.144 -4.392 -2.206 1.00 93.06 84 ASP A CA 1
ATOM 621 C C . ASP A 1 84 ? -11.704 -5.482 -1.213 1.00 93.06 84 ASP A C 1
ATOM 623 O O . ASP A 1 84 ? -12.453 -5.883 -0.322 1.00 93.06 84 ASP A O 1
ATOM 627 N N . THR A 1 85 ? -10.457 -5.949 -1.296 1.00 93.25 85 THR A N 1
ATOM 628 C CA . THR A 1 85 ? -9.912 -6.926 -0.343 1.00 93.25 85 THR A CA 1
ATOM 629 C C . THR A 1 85 ? -8.489 -6.588 0.077 1.00 93.25 85 THR A C 1
ATOM 631 O O . THR A 1 85 ? -7.587 -6.484 -0.753 1.00 93.25 85 THR A O 1
ATOM 634 N N . VAL A 1 86 ? -8.267 -6.508 1.390 1.00 92.19 86 VAL A N 1
ATOM 635 C CA . VAL A 1 86 ? -6.932 -6.455 1.993 1.00 92.19 86 VAL A CA 1
ATOM 636 C C . VAL A 1 86 ? -6.781 -7.590 2.988 1.00 92.19 86 VAL A C 1
ATOM 638 O O . VAL A 1 86 ? -7.569 -7.725 3.927 1.00 92.19 86 VAL A O 1
ATOM 641 N N . ILE A 1 87 ? -5.736 -8.383 2.794 1.00 92.81 87 ILE A N 1
ATOM 642 C CA . ILE A 1 87 ? -5.312 -9.424 3.720 1.00 92.81 87 ILE A CA 1
ATOM 643 C C . ILE A 1 87 ? -3.871 -9.122 4.099 1.00 92.81 87 ILE A C 1
ATOM 645 O O . ILE A 1 87 ? -3.008 -9.034 3.225 1.00 92.81 87 ILE A O 1
ATOM 649 N N . CYS A 1 88 ? -3.601 -8.960 5.391 1.00 91.88 88 CYS A N 1
ATOM 650 C CA . CYS A 1 88 ? -2.224 -8.907 5.847 1.00 91.88 88 CYS A CA 1
ATOM 651 C C . CYS A 1 88 ? -2.002 -9.557 7.206 1.00 91.88 88 CYS A C 1
ATOM 653 O O . CYS A 1 88 ? -2.629 -9.183 8.196 1.00 91.88 88 CYS A O 1
ATOM 655 N N . ASP A 1 89 ? -1.042 -10.475 7.285 1.00 90.94 89 ASP A N 1
ATOM 656 C CA . ASP A 1 89 ? -0.751 -11.170 8.537 1.00 90.94 89 ASP A CA 1
ATOM 657 C C . ASP A 1 89 ? -0.190 -10.193 9.580 1.00 90.94 89 ASP A C 1
ATOM 659 O O . ASP A 1 89 ? -0.609 -10.171 10.739 1.00 90.94 89 ASP A O 1
ATOM 663 N N . THR A 1 90 ? 0.756 -9.334 9.196 1.00 91.31 90 THR A N 1
ATOM 664 C CA . THR A 1 90 ? 1.351 -8.363 10.120 1.00 91.31 90 THR A CA 1
ATOM 665 C C . THR A 1 90 ? 1.461 -6.966 9.527 1.00 91.31 90 THR A C 1
ATOM 667 O O . THR A 1 90 ? 2.320 -6.695 8.696 1.00 91.31 90 THR A O 1
ATOM 670 N N . MET A 1 91 ? 0.699 -6.029 10.092 1.00 89.44 91 MET A N 1
ATOM 671 C CA . MET A 1 91 ? 0.845 -4.593 9.849 1.00 89.44 91 MET A CA 1
ATOM 672 C C . MET A 1 91 ? 1.499 -3.908 11.049 1.00 89.44 91 MET A C 1
ATOM 674 O O . MET A 1 91 ? 1.006 -3.975 12.185 1.00 89.44 91 MET A O 1
ATOM 678 N N . ARG A 1 92 ? 2.593 -3.190 10.806 1.00 90.81 92 ARG A N 1
ATOM 679 C CA . ARG A 1 92 ? 3.238 -2.315 11.786 1.00 90.81 92 ARG A CA 1
ATOM 680 C C . ARG A 1 92 ? 3.365 -0.920 11.205 1.00 90.81 92 ARG A C 1
ATOM 682 O O . ARG A 1 92 ? 4.084 -0.745 10.229 1.00 90.81 92 ARG A O 1
ATOM 689 N N . CYS A 1 93 ? 2.735 0.057 11.844 1.00 88.31 93 CYS A N 1
ATOM 690 C CA . CYS A 1 93 ? 2.952 1.451 11.496 1.00 88.31 93 CYS A CA 1
ATOM 691 C C . CYS A 1 93 ? 3.208 2.332 12.715 1.00 88.31 93 CYS A C 1
ATOM 693 O O . CYS A 1 93 ? 2.590 2.141 13.760 1.00 88.31 93 CYS A O 1
ATOM 695 N N . ASP A 1 94 ? 4.083 3.325 12.602 1.00 89.19 94 ASP A N 1
ATOM 696 C CA . ASP A 1 94 ? 4.229 4.302 13.684 1.00 89.19 94 ASP A CA 1
ATOM 697 C C . ASP A 1 94 ? 3.120 5.363 13.591 1.00 89.19 94 ASP A C 1
ATOM 699 O O . ASP A 1 94 ? 2.431 5.659 14.575 1.00 89.19 94 ASP A O 1
ATOM 703 N N . THR A 1 95 ? 2.874 5.878 12.386 1.00 89.56 95 THR A N 1
ATOM 704 C CA . THR A 1 95 ? 1.820 6.859 12.109 1.00 89.56 95 THR A CA 1
ATOM 705 C C . THR A 1 95 ? 1.021 6.487 10.869 1.00 89.56 95 THR A C 1
ATOM 707 O O . THR A 1 95 ? 1.577 6.348 9.784 1.00 89.56 95 THR A O 1
ATOM 710 N N . MET A 1 96 ? -0.298 6.386 11.025 1.00 87.94 96 MET A N 1
ATOM 711 C CA . MET A 1 96 ? -1.251 6.243 9.926 1.00 87.94 96 MET A CA 1
ATOM 712 C C . MET A 1 96 ? -2.314 7.337 10.022 1.00 87.94 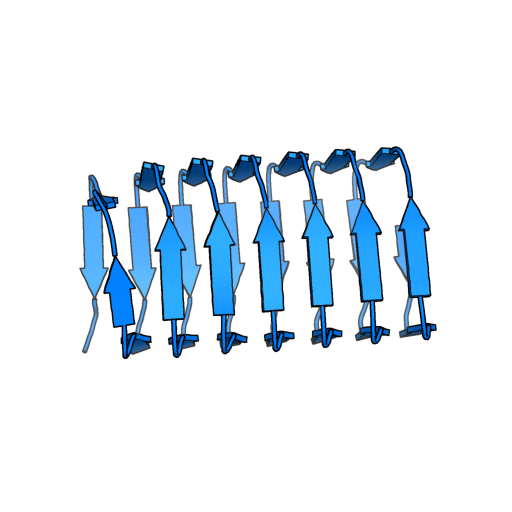96 MET A C 1
ATOM 714 O O . MET A 1 96 ? -3.024 7.440 11.028 1.00 87.94 96 MET A O 1
ATOM 718 N N . ILE A 1 97 ? -2.420 8.155 8.979 1.00 89.50 97 ILE A N 1
ATOM 719 C CA . ILE A 1 97 ? -3.437 9.199 8.853 1.00 89.50 97 ILE A CA 1
ATOM 720 C C . ILE A 1 97 ? -4.181 8.975 7.545 1.00 89.50 97 ILE A C 1
ATOM 722 O O . ILE A 1 97 ? -3.569 9.018 6.479 1.00 89.50 97 ILE A O 1
ATOM 726 N N . CYS A 1 98 ? -5.494 8.760 7.631 1.00 88.00 98 CYS A N 1
ATOM 727 C CA . CYS A 1 98 ? -6.335 8.679 6.445 1.00 88.00 98 CYS A CA 1
ATOM 728 C C . CYS A 1 98 ? -7.621 9.490 6.581 1.00 88.00 98 CYS A C 1
ATOM 730 O O . CYS A 1 98 ? -8.358 9.310 7.548 1.00 88.00 98 CYS A O 1
ATOM 732 N N . ASP A 1 99 ? -7.957 10.331 5.607 1.00 89.31 99 ASP A N 1
ATOM 733 C CA . ASP A 1 99 ? -9.215 11.084 5.685 1.00 89.31 99 ASP A CA 1
ATOM 734 C C . ASP A 1 99 ? -10.417 10.161 5.443 1.00 89.31 99 ASP A C 1
ATOM 736 O O . ASP A 1 99 ? -11.387 10.165 6.209 1.00 89.31 99 ASP A O 1
ATOM 740 N N . THR A 1 100 ? -10.338 9.320 4.410 1.00 89.19 100 THR A N 1
ATOM 741 C CA . THR A 1 100 ? -11.382 8.352 4.060 1.00 89.19 100 THR A CA 1
ATOM 742 C C . THR A 1 100 ? -10.794 6.980 3.755 1.00 89.19 100 THR A C 1
ATOM 744 O O . THR A 1 100 ? -9.950 6.841 2.874 1.00 89.19 100 THR A O 1
ATOM 747 N N . VAL A 1 101 ? -11.302 5.953 4.436 1.00 88.56 101 VAL A N 1
ATOM 748 C CA . VAL A 1 101 ? -11.023 4.540 4.155 1.00 88.56 101 VAL A CA 1
ATOM 749 C C . VAL A 1 101 ? -12.340 3.836 3.850 1.00 88.56 101 VAL A C 1
ATOM 751 O O . VAL A 1 101 ? -13.267 3.869 4.664 1.00 88.56 101 VAL A O 1
ATOM 754 N N . ILE A 1 102 ? -12.436 3.225 2.672 1.00 89.62 102 ILE A N 1
ATOM 755 C CA . ILE A 1 102 ? -13.595 2.435 2.246 1.00 89.62 102 ILE A CA 1
ATOM 756 C C . ILE A 1 102 ? -13.093 1.068 1.820 1.00 89.62 102 ILE A C 1
ATOM 758 O O . ILE A 1 102 ? -12.379 0.986 0.820 1.00 89.62 102 ILE A O 1
ATOM 762 N N . CYS A 1 103 ? -13.482 0.021 2.543 1.00 87.44 103 CYS A N 1
ATOM 763 C CA . CYS A 1 103 ? -13.064 -1.324 2.186 1.00 87.44 103 CYS A CA 1
ATOM 764 C C . CYS A 1 103 ? -14.166 -2.370 2.326 1.00 87.44 103 CYS A C 1
ATOM 766 O O . CYS A 1 103 ? -14.829 -2.421 3.356 1.00 87.44 103 CYS A O 1
ATOM 768 N N . ASP A 1 104 ? -14.311 -3.272 1.359 1.00 89.25 104 ASP A N 1
ATOM 769 C CA . ASP A 1 104 ? -15.308 -4.341 1.491 1.00 89.25 104 ASP A CA 1
ATOM 770 C C . ASP A 1 104 ? -14.818 -5.390 2.503 1.00 89.25 104 ASP A C 1
ATOM 772 O O . ASP A 1 104 ? -15.526 -5.743 3.447 1.00 89.25 104 ASP A O 1
ATOM 776 N N . THR A 1 105 ? -13.575 -5.863 2.369 1.00 88.31 105 THR A N 1
ATOM 777 C CA . THR A 1 105 ? -12.990 -6.854 3.284 1.00 88.31 105 THR A CA 1
ATOM 778 C C . THR A 1 105 ? -11.592 -6.466 3.748 1.00 88.31 105 THR A C 1
ATOM 780 O O . THR A 1 105 ? -10.682 -6.284 2.944 1.00 88.31 105 THR A O 1
ATOM 783 N N . MET A 1 106 ? -11.407 -6.427 5.067 1.00 86.44 106 MET A N 1
ATOM 784 C CA . MET A 1 106 ? -10.121 -6.218 5.730 1.00 86.44 106 MET A CA 1
ATOM 785 C C . MET A 1 106 ? -9.863 -7.359 6.713 1.00 86.44 106 MET A C 1
ATOM 787 O O . MET A 1 106 ? -10.626 -7.542 7.666 1.00 86.44 106 MET A O 1
ATOM 791 N N . ILE A 1 107 ? -8.792 -8.119 6.503 1.00 86.81 107 ILE A N 1
ATOM 792 C CA . ILE A 1 107 ? -8.385 -9.214 7.389 1.00 86.81 107 ILE A CA 1
ATOM 793 C C . ILE A 1 107 ? -6.947 -8.983 7.825 1.00 86.81 107 ILE A C 1
ATOM 795 O O . ILE A 1 107 ? -6.047 -8.872 6.993 1.00 86.81 107 ILE A O 1
ATOM 799 N N . TYR A 1 108 ? -6.748 -8.941 9.138 1.00 85.06 108 TYR A N 1
ATOM 800 C CA . TYR A 1 108 ? -5.438 -8.793 9.737 1.00 85.06 108 TYR A CA 1
ATOM 801 C C . TYR A 1 108 ? -5.229 -9.737 10.918 1.00 85.06 108 TYR A C 1
ATOM 803 O O . TYR A 1 108 ? -6.007 -9.722 11.874 1.00 85.06 108 TYR A O 1
ATOM 811 N N . ASP A 1 109 ? -4.120 -10.472 10.935 1.00 82.88 109 ASP A N 1
ATOM 812 C CA . ASP A 1 109 ? -3.787 -11.282 12.113 1.00 82.88 109 ASP A CA 1
ATOM 813 C C . ASP A 1 109 ? -3.233 -10.386 13.230 1.00 82.88 109 ASP A C 1
ATOM 815 O O . ASP A 1 109 ? -3.645 -10.446 14.393 1.00 82.88 109 ASP A O 1
ATOM 819 N N . THR A 1 110 ? -2.303 -9.493 12.889 1.00 83.69 110 THR A N 1
ATOM 820 C CA . THR A 1 110 ? -1.699 -8.558 13.838 1.00 83.69 110 THR A CA 1
ATOM 821 C C . THR A 1 110 ? -1.601 -7.150 13.268 1.00 83.69 110 THR A C 1
ATOM 823 O O . THR A 1 110 ? -0.878 -6.903 12.309 1.00 83.69 110 THR A O 1
ATOM 826 N N . ILE A 1 111 ? -2.217 -6.185 13.956 1.00 82.25 111 ILE A N 1
ATOM 827 C CA . ILE A 1 111 ? -2.031 -4.754 13.693 1.00 82.25 111 ILE A CA 1
ATOM 828 C C . ILE A 1 111 ? -1.402 -4.075 14.903 1.00 82.25 111 ILE A C 1
ATOM 830 O O . ILE A 1 111 ? -1.889 -4.154 16.040 1.00 82.25 111 ILE A O 1
ATOM 834 N N . ARG A 1 112 ? -0.322 -3.338 14.653 1.00 84.50 112 ARG A N 1
ATOM 835 C CA . ARG A 1 112 ? 0.290 -2.431 15.623 1.00 84.50 112 ARG A CA 1
ATOM 836 C C . ARG A 1 112 ? 0.479 -1.071 14.983 1.00 84.50 112 ARG A C 1
ATOM 838 O O . ARG A 1 112 ? 1.362 -0.921 14.152 1.00 84.50 112 ARG A O 1
ATOM 845 N N . CYS A 1 113 ? -0.334 -0.112 15.406 1.00 80.56 113 CYS A N 1
ATOM 846 C CA . CYS A 1 113 ? -0.191 1.281 15.011 1.00 80.56 113 CYS A CA 1
ATOM 847 C C . CYS A 1 113 ? 0.039 2.139 16.250 1.00 80.56 113 CYS A C 1
ATOM 849 O O . CYS A 1 113 ? -0.788 2.108 17.162 1.00 80.56 113 CYS A O 1
ATOM 851 N N . ASP A 1 114 ? 1.144 2.881 16.314 1.00 81.81 114 ASP A N 1
ATOM 852 C CA . ASP A 1 114 ? 1.393 3.769 17.455 1.00 81.81 114 ASP A CA 1
ATOM 853 C C . ASP A 1 114 ? 0.405 4.938 17.470 1.00 81.81 114 ASP A C 1
ATOM 855 O O . ASP A 1 114 ? -0.149 5.260 18.526 1.00 81.81 114 ASP A O 1
ATOM 859 N N . THR A 1 115 ? 0.119 5.495 16.294 1.00 82.19 115 THR A N 1
ATOM 860 C CA . THR A 1 115 ? -0.949 6.466 16.070 1.00 82.19 115 THR A CA 1
ATOM 861 C C . THR A 1 115 ? -1.752 6.105 14.822 1.00 82.19 115 THR A C 1
ATOM 863 O O . THR A 1 115 ? -1.192 5.867 13.754 1.00 82.19 115 THR A O 1
ATOM 866 N N . MET A 1 116 ? -3.078 6.051 14.964 1.00 81.38 116 MET A N 1
ATOM 867 C CA . MET A 1 116 ? -4.009 5.873 13.849 1.00 81.38 116 MET A CA 1
ATOM 868 C C . MET A 1 116 ? -5.113 6.922 13.951 1.00 81.38 116 MET A C 1
ATOM 870 O O . MET A 1 116 ? -5.852 6.960 14.944 1.00 81.38 116 MET A O 1
ATOM 874 N N . ILE A 1 117 ? -5.216 7.763 12.925 1.00 82.88 117 ILE A N 1
ATOM 875 C CA . ILE A 1 117 ? -6.268 8.765 12.779 1.00 82.88 117 ILE A CA 1
ATOM 876 C C . ILE A 1 117 ? -6.979 8.483 11.466 1.00 82.88 117 ILE A C 1
ATOM 878 O O . ILE A 1 117 ? -6.370 8.606 10.405 1.00 82.88 117 ILE A O 1
ATOM 882 N N . CYS A 1 118 ? -8.266 8.144 11.547 1.00 80.06 118 CYS A N 1
ATOM 883 C CA . CYS A 1 118 ? -9.111 8.153 10.361 1.00 80.06 118 CYS A CA 1
ATOM 884 C C . CYS A 1 118 ? -10.385 8.962 10.582 1.00 80.06 118 CYS A C 1
ATOM 886 O O . CYS A 1 118 ? -11.094 8.769 11.583 1.00 80.06 118 CYS A O 1
ATOM 888 N N . ASP A 1 119 ? -10.669 9.872 9.650 1.00 82.06 119 ASP A N 1
ATOM 889 C CA . ASP A 1 119 ? -11.847 10.732 9.738 1.00 82.06 119 ASP A CA 1
ATOM 890 C C . ASP A 1 119 ? -13.111 9.931 9.405 1.00 82.06 119 ASP A C 1
ATOM 892 O O . ASP A 1 119 ? -14.067 9.962 10.184 1.00 82.06 119 ASP A O 1
ATOM 896 N N . THR A 1 120 ? -13.078 9.148 8.324 1.00 83.19 120 THR A N 1
ATOM 897 C CA . THR A 1 120 ? -14.157 8.238 7.921 1.00 83.19 120 THR A CA 1
ATOM 898 C C . THR A 1 120 ? -13.618 6.843 7.627 1.00 83.19 120 THR A C 1
ATOM 900 O O . THR A 1 120 ? -12.728 6.686 6.796 1.00 83.19 120 THR A O 1
ATOM 903 N N . VAL A 1 121 ? -14.200 5.825 8.265 1.00 83.06 121 VAL A N 1
ATOM 904 C CA . VAL A 1 121 ? -13.963 4.409 7.940 1.00 83.06 121 VAL A CA 1
ATOM 905 C C . VAL A 1 121 ? -15.295 3.726 7.662 1.00 83.06 121 VAL A C 1
ATOM 907 O O . VAL A 1 121 ? -16.184 3.723 8.521 1.00 83.06 121 VAL A O 1
ATOM 910 N N . ILE A 1 122 ? -15.428 3.158 6.467 1.00 84.06 122 ILE A N 1
ATOM 911 C CA . ILE A 1 122 ? -16.569 2.342 6.051 1.00 84.06 122 ILE A CA 1
ATOM 912 C C . ILE A 1 122 ? -16.018 0.988 5.650 1.00 84.06 122 ILE A C 1
ATOM 914 O O . ILE A 1 122 ? -15.298 0.902 4.657 1.00 84.06 122 ILE A O 1
ATOM 918 N N . CYS A 1 123 ? -16.374 -0.044 6.412 1.00 80.94 123 CYS A N 1
ATOM 919 C CA . CYS A 1 123 ? -16.035 -1.402 6.030 1.00 80.94 123 CYS A CA 1
ATOM 920 C C . CYS A 1 123 ? -17.198 -2.363 6.237 1.00 80.94 123 CYS A C 1
ATOM 922 O O . CYS A 1 123 ? -17.853 -2.316 7.288 1.00 80.94 123 CYS A O 1
ATOM 924 N N . ASP A 1 124 ? -17.397 -3.248 5.260 1.00 85.38 124 ASP A N 1
ATOM 925 C CA . ASP A 1 124 ? -18.407 -4.305 5.335 1.00 85.38 124 ASP A CA 1
ATOM 926 C C . ASP A 1 124 ? -17.907 -5.429 6.252 1.00 85.38 124 ASP A C 1
ATOM 928 O O . ASP A 1 124 ? -18.577 -5.832 7.199 1.00 85.38 124 ASP A O 1
ATOM 932 N N . THR A 1 125 ? -16.675 -5.902 6.047 1.00 82.88 125 THR A N 1
ATOM 933 C CA . THR A 1 125 ? -16.064 -6.933 6.894 1.00 82.88 125 THR A CA 1
ATOM 934 C C . THR A 1 125 ? -14.698 -6.499 7.406 1.00 82.88 125 THR A C 1
ATOM 936 O O . THR A 1 125 ? -13.796 -6.194 6.630 1.00 82.88 125 THR A O 1
ATOM 939 N N . MET A 1 126 ? -14.525 -6.521 8.731 1.00 82.38 126 MET A N 1
ATOM 940 C CA . MET A 1 126 ? -13.236 -6.288 9.390 1.00 82.38 126 MET A CA 1
ATOM 941 C C . MET A 1 126 ? -12.950 -7.397 10.398 1.00 82.38 126 MET A C 1
ATOM 943 O O . MET A 1 126 ? -13.698 -7.567 11.363 1.00 82.38 126 MET A O 1
ATOM 947 N N . VAL A 1 127 ? -11.855 -8.128 10.196 1.00 81.88 127 VAL A N 1
ATOM 948 C CA . VAL A 1 127 ? -11.363 -9.154 11.121 1.00 81.88 127 VAL A CA 1
ATOM 949 C C . VAL A 1 127 ? -9.960 -8.773 11.562 1.00 81.88 127 VAL A C 1
ATOM 951 O O . VAL A 1 127 ? -9.073 -8.610 10.731 1.00 81.88 127 VAL A O 1
ATOM 954 N N . CYS A 1 128 ? -9.774 -8.633 12.874 1.00 79.38 128 CYS A N 1
ATOM 955 C CA . CYS A 1 128 ? -8.477 -8.355 13.479 1.00 79.38 128 CYS A CA 1
ATOM 956 C C . CYS A 1 128 ? -8.274 -9.265 14.693 1.00 79.38 128 CYS A C 1
ATOM 958 O O . CYS A 1 128 ? -8.964 -9.083 15.700 1.00 79.38 128 CYS A O 1
ATOM 960 N N . ASP A 1 129 ? -7.319 -10.192 14.630 1.00 78.69 129 ASP A N 1
ATOM 961 C CA . ASP A 1 129 ? -7.062 -11.124 15.739 1.00 78.69 129 ASP A CA 1
ATOM 962 C C . ASP A 1 129 ? -6.359 -10.426 16.908 1.00 78.69 129 ASP A C 1
ATOM 964 O O . ASP A 1 129 ? -6.762 -10.541 18.069 1.00 78.69 129 ASP A O 1
ATOM 968 N N . THR A 1 130 ? -5.308 -9.659 16.612 1.00 77.44 130 THR A N 1
ATOM 969 C CA . THR A 1 130 ? -4.552 -8.903 17.613 1.00 77.44 130 THR A CA 1
ATOM 970 C C . THR A 1 130 ? -4.353 -7.456 17.180 1.00 77.44 130 THR A C 1
ATOM 972 O O . THR A 1 130 ? -3.522 -7.153 16.330 1.00 77.44 130 THR A O 1
ATOM 975 N N . ALA A 1 131 ? -5.034 -6.527 17.853 1.00 72.19 131 ALA A N 1
ATOM 976 C CA . ALA A 1 131 ? -4.811 -5.089 17.696 1.00 72.19 131 ALA A CA 1
ATOM 977 C C . ALA A 1 131 ? -4.177 -4.490 18.963 1.00 72.19 131 ALA A C 1
ATOM 979 O O . ALA A 1 131 ? -4.639 -4.739 20.081 1.00 72.19 131 ALA A O 1
ATOM 980 N N . ARG A 1 132 ? -3.115 -3.680 18.821 1.00 67.31 132 ARG A N 1
ATOM 981 C CA . ARG A 1 132 ? -2.506 -2.945 19.950 1.00 67.31 132 ARG A CA 1
ATOM 982 C C . ARG A 1 132 ? -2.241 -1.471 19.602 1.00 67.31 132 ARG A C 1
ATOM 984 O O . ARG A 1 132 ? -1.481 -1.229 18.671 1.00 67.31 132 ARG A O 1
ATOM 991 N N . LYS A 1 133 ? -2.757 -0.577 20.478 1.00 62.94 133 LYS A N 1
ATOM 992 C CA . LYS A 1 133 ? -2.607 0.905 20.641 1.00 62.94 133 LYS A CA 1
ATOM 993 C C . LYS A 1 133 ? -3.758 1.805 20.133 1.00 62.94 133 LYS A C 1
ATOM 995 O O . LYS A 1 133 ? -4.763 1.307 19.647 1.00 62.94 133 LYS A O 1
ATOM 1000 N N . GLU A 1 134 ? -3.659 3.103 20.470 1.00 55.38 134 GLU A N 1
ATOM 1001 C CA . GLU A 1 134 ? -4.700 4.150 20.481 1.00 55.38 134 GLU A CA 1
ATOM 1002 C C . GLU A 1 134 ? -5.256 4.468 19.090 1.00 55.38 134 GLU A C 1
ATOM 1004 O O . GLU A 1 134 ? -4.765 5.341 18.377 1.00 55.38 134 GLU A O 1
ATOM 1009 N N . VAL A 1 135 ? -6.336 3.787 18.733 1.00 58.41 135 VAL A N 1
ATOM 1010 C CA . VAL A 1 135 ? -7.074 4.076 17.511 1.00 58.41 135 VAL A CA 1
ATOM 1011 C C . VAL A 1 135 ? -8.073 5.202 17.764 1.00 58.41 135 VAL A C 1
ATOM 1013 O O . VAL A 1 135 ? -8.947 5.085 18.629 1.00 58.41 135 VAL A O 1
ATOM 1016 N N . ARG A 1 136 ? -7.954 6.306 17.020 1.00 61.03 136 ARG A N 1
ATOM 1017 C CA . ARG A 1 136 ? -8.907 7.419 17.071 1.00 61.03 136 ARG A CA 1
ATOM 1018 C C . ARG A 1 136 ? -9.637 7.529 15.743 1.00 61.03 136 ARG A C 1
ATOM 1020 O O . ARG A 1 136 ? -9.177 8.190 14.819 1.00 61.03 136 ARG A O 1
ATOM 1027 N N . PHE A 1 137 ? -10.811 6.912 15.693 1.00 61.34 137 PHE A N 1
ATOM 1028 C CA . PHE A 1 137 ? -11.760 7.124 14.609 1.00 61.34 137 PHE A CA 1
ATOM 1029 C C . PHE A 1 137 ? -12.728 8.237 14.974 1.00 61.34 137 PHE A C 1
ATOM 1031 O O . PHE A 1 137 ? -13.335 8.215 16.048 1.00 61.34 137 PHE A O 1
ATOM 1038 N N . LYS A 1 138 ? -12.884 9.205 14.074 1.00 57.25 138 LYS A N 1
ATOM 1039 C CA . LYS A 1 138 ? -13.875 10.273 14.231 1.00 57.25 138 LYS A CA 1
ATOM 1040 C C . LYS A 1 138 ? -15.261 9.792 13.798 1.00 57.25 138 LYS A C 1
ATOM 1042 O O . LYS A 1 138 ? -16.232 10.055 14.504 1.00 57.25 138 LYS A O 1
ATOM 1047 N N . PHE A 1 139 ? -15.331 9.019 12.711 1.00 49.81 139 PHE A N 1
ATOM 1048 C CA . PHE A 1 139 ? -16.521 8.303 12.253 1.00 49.81 139 PHE A CA 1
ATOM 1049 C C . PHE A 1 139 ? -16.141 6.906 11.744 1.00 49.81 139 PHE A C 1
ATOM 1051 O O . PHE A 1 139 ? -15.417 6.770 10.763 1.00 49.81 139 PHE A O 1
ATOM 1058 N N . CYS A 1 140 ? -16.645 5.862 12.406 1.00 57.38 140 CYS A N 1
ATOM 1059 C CA . CYS A 1 140 ? -16.484 4.473 11.975 1.00 57.38 140 CYS A CA 1
ATOM 1060 C C . CYS A 1 140 ? -17.864 3.830 11.819 1.00 57.38 140 CYS A C 1
ATOM 1062 O O . CYS A 1 140 ? -18.673 3.859 12.752 1.00 57.38 140 CYS A O 1
ATOM 1064 N N . IL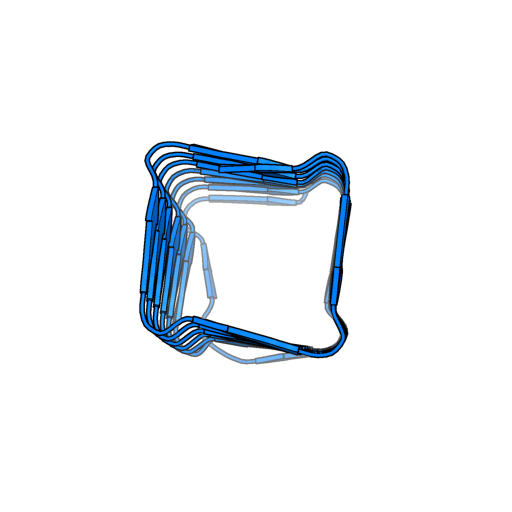E A 1 141 ? -18.132 3.281 10.636 1.00 59.56 141 ILE A N 1
ATOM 1065 C CA . ILE A 1 141 ? -19.337 2.518 10.322 1.00 59.56 141 ILE A CA 1
ATOM 1066 C C . ILE A 1 141 ? -18.879 1.104 9.949 1.00 59.56 141 ILE A C 1
ATOM 1068 O O . ILE A 1 141 ? -18.502 0.853 8.809 1.00 59.56 141 ILE A O 1
ATOM 1072 N N . THR A 1 142 ? -18.900 0.182 10.916 1.00 57.41 142 THR A N 1
ATOM 1073 C CA . THR A 1 142 ? -18.810 -1.261 10.637 1.00 57.41 142 THR A CA 1
ATOM 1074 C C . THR A 1 142 ? -20.226 -1.748 10.303 1.00 57.41 142 THR A C 1
ATOM 1076 O O . THR A 1 142 ? -21.054 -1.869 11.212 1.00 57.41 142 THR A O 1
ATOM 1079 N N . GLN A 1 143 ? -20.547 -1.913 9.010 1.00 49.69 143 GLN A N 1
ATOM 1080 C CA . GLN A 1 143 ? -21.823 -2.485 8.549 1.00 49.69 143 GLN A CA 1
ATOM 1081 C C . GLN A 1 143 ? -21.697 -4.010 8.559 1.00 49.69 143 GLN A C 1
ATOM 1083 O O . GLN A 1 143 ? -21.199 -4.585 7.605 1.00 49.69 143 GLN A O 1
ATOM 1088 N N . CYS A 1 144 ? -22.125 -4.653 9.649 1.00 39.75 144 CYS A N 1
ATOM 1089 C CA . CYS A 1 144 ? -22.313 -6.107 9.663 1.00 39.75 144 CYS A CA 1
ATOM 1090 C C . CYS A 1 144 ? -23.504 -6.536 8.798 1.00 39.75 144 CYS A C 1
ATOM 1092 O O . CYS A 1 144 ? -24.560 -5.862 8.891 1.00 39.75 144 CYS A O 1
#

Mean predicted aligned error: 4.92 Å

pLDDT: mean 87.77, std 11.12, range [39.75, 96.06]

Secondary structure (DSSP, 8-state):
-EEEEEEEEEEEEEEEEEEEEEEEEEEEEEEEEEEEE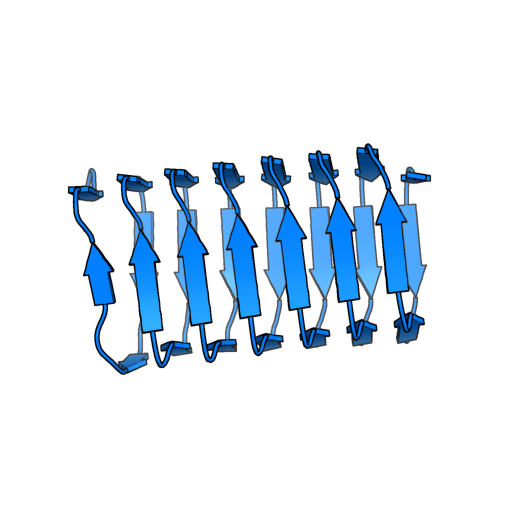EEEEEEEEEEEEEEEEEEEEEEEEEEEEEEEEEEEEEEEEEEEEEEEEEEEEEEEEEEEEEEEEEEEEEEEEEEEEEEEEEEEEEEEEEEEEEEES-EEEEEEEE--